Protein AF-A0A659ULZ8-F1 (afdb_monomer_lite)

Sequence (128 aa):
IAARLGIDSLAVGKVLAVCQTFEPAVLFARDLAECLSLQLAVSDRLDPAMKALVANLELLARRDFQTLKRVCGVDEEDLLDMLAEIRALDPRPGMAFSGGASDAIVADVEVRAANDGSWTVELNAETL

Secondary structure (DSSP, 8-state):
-HHHHTS-HHHHHHHHHHHTTSSSGGGG-SSHHHHHHHHHHHTT---HHHHHHHTTHHHHHTT-HHHHHHHHT--HHHHHHHHHHHHHS-S-GGGGG----------SEEEEE-TTS-EEEEE-GGG-

Structure (mmCIF, N/CA/C/O backbone):
data_AF-A0A659ULZ8-F1
#
_entry.id   AF-A0A659ULZ8-F1
#
loop_
_atom_site.group_PDB
_atom_site.id
_atom_site.type_symbol
_atom_site.label_atom_id
_atom_site.label_alt_id
_atom_site.label_comp_id
_atom_site.label_asym_id
_atom_site.label_entity_id
_atom_site.label_seq_id
_atom_site.pdbx_PDB_ins_code
_atom_site.Cartn_x
_atom_site.Cartn_y
_atom_site.Cartn_z
_atom_site.occupancy
_atom_site.B_iso_or_equiv
_atom_site.auth_seq_id
_atom_site.auth_comp_id
_atom_site.auth_asym_id
_atom_site.auth_atom_id
_atom_site.pdbx_PDB_model_num
ATOM 1 N N . ILE A 1 1 ? -1.592 -17.042 -15.944 1.00 81.12 1 ILE A N 1
ATOM 2 C CA . ILE A 1 1 ? -0.164 -17.460 -15.999 1.00 81.12 1 ILE A CA 1
ATOM 3 C C . ILE A 1 1 ? -0.037 -18.983 -16.015 1.00 81.12 1 ILE A C 1
ATOM 5 O O . ILE A 1 1 ? 0.441 -19.500 -17.013 1.00 81.12 1 ILE A O 1
ATOM 9 N N . ALA A 1 2 ? -0.540 -19.692 -14.997 1.00 84.25 2 ALA A N 1
ATOM 10 C CA . ALA A 1 2 ? -0.508 -21.160 -14.900 1.00 84.25 2 ALA A CA 1
ATOM 11 C C . ALA A 1 2 ? -0.993 -21.889 -16.172 1.00 84.25 2 ALA A C 1
ATOM 13 O O . ALA A 1 2 ? -0.245 -22.670 -16.751 1.00 84.25 2 ALA A O 1
ATOM 14 N N . ALA A 1 3 ? -2.174 -21.524 -16.690 1.00 85.81 3 ALA A N 1
ATOM 15 C CA . ALA A 1 3 ? -2.728 -22.104 -17.919 1.00 85.81 3 ALA A CA 1
ATOM 16 C C . ALA A 1 3 ? -1.833 -21.916 -19.161 1.00 85.81 3 ALA A C 1
ATOM 18 O O . ALA A 1 3 ? -1.731 -22.815 -19.985 1.00 85.81 3 ALA A O 1
ATOM 19 N N . ARG A 1 4 ? -1.140 -20.773 -19.281 1.00 89.56 4 ARG A N 1
ATOM 20 C CA . ARG A 1 4 ? -0.217 -20.494 -20.398 1.00 89.56 4 ARG A CA 1
ATOM 21 C C . ARG A 1 4 ? 1.073 -21.313 -20.305 1.00 89.56 4 ARG A C 1
ATOM 23 O O . ARG A 1 4 ? 1.693 -21.582 -21.322 1.00 89.56 4 ARG A O 1
ATOM 30 N N . LEU A 1 5 ? 1.475 -21.675 -19.089 1.00 87.94 5 LEU A N 1
ATOM 31 C CA . LEU A 1 5 ? 2.673 -22.466 -18.808 1.00 87.94 5 LEU A CA 1
ATOM 32 C C . LEU A 1 5 ? 2.382 -23.974 -18.711 1.00 87.94 5 LEU A C 1
ATOM 34 O O . LEU A 1 5 ? 3.319 -24.755 -18.611 1.00 87.94 5 LEU A O 1
ATOM 38 N N . GLY A 1 6 ? 1.108 -24.387 -18.721 1.00 90.62 6 GLY A N 1
ATOM 39 C CA . GLY A 1 6 ? 0.712 -25.790 -18.568 1.00 90.62 6 GLY A CA 1
ATOM 40 C C . GLY A 1 6 ? 1.023 -26.383 -17.188 1.00 90.62 6 GLY A C 1
ATOM 41 O O . GLY A 1 6 ? 1.189 -27.593 -17.074 1.00 90.62 6 GLY A O 1
ATOM 42 N N . ILE A 1 7 ? 1.129 -25.549 -16.148 1.00 92.94 7 ILE A N 1
ATOM 43 C CA . ILE A 1 7 ? 1.473 -25.966 -14.778 1.00 92.94 7 ILE A CA 1
ATOM 44 C C . ILE A 1 7 ? 0.334 -25.691 -13.797 1.00 92.94 7 ILE A C 1
ATOM 46 O O . ILE A 1 7 ? -0.563 -24.893 -14.072 1.00 92.94 7 ILE A O 1
ATOM 50 N N . ASP A 1 8 ? 0.409 -26.319 -12.625 1.00 92.06 8 ASP A N 1
ATOM 51 C CA . ASP A 1 8 ? -0.540 -26.112 -11.535 1.00 92.06 8 ASP A CA 1
ATOM 52 C C . ASP A 1 8 ? -0.483 -24.678 -10.967 1.00 92.06 8 ASP A C 1
ATOM 54 O O . ASP A 1 8 ? 0.587 -24.080 -10.804 1.00 92.06 8 ASP A O 1
ATOM 58 N N . SER A 1 9 ? -1.648 -24.122 -10.626 1.00 88.75 9 SER A N 1
ATOM 59 C CA . SER A 1 9 ? -1.760 -22.771 -10.062 1.00 88.75 9 SER A CA 1
ATOM 60 C C . SER A 1 9 ? -1.067 -22.628 -8.711 1.00 88.75 9 SER A C 1
ATOM 62 O O . SER A 1 9 ? -0.562 -21.550 -8.398 1.00 88.75 9 SER A O 1
ATOM 64 N N . LEU A 1 10 ? -0.985 -23.711 -7.934 1.00 89.06 10 LEU A N 1
ATOM 65 C CA . LEU A 1 10 ? -0.335 -23.706 -6.627 1.00 89.06 10 LEU A CA 1
ATOM 66 C C . LEU A 1 10 ? 1.181 -23.506 -6.777 1.00 89.06 10 LEU A C 1
ATOM 68 O O . LEU A 1 10 ? 1.791 -22.762 -6.010 1.00 89.06 10 LEU A O 1
ATOM 72 N N . ALA A 1 11 ? 1.789 -24.094 -7.813 1.00 88.31 11 ALA A N 1
ATOM 73 C CA . ALA A 1 11 ? 3.200 -23.882 -8.130 1.00 88.31 11 ALA A CA 1
ATOM 74 C C . ALA A 1 11 ? 3.492 -22.411 -8.474 1.00 88.31 11 ALA A C 1
ATOM 76 O O . ALA A 1 11 ? 4.451 -21.839 -7.958 1.00 88.31 11 ALA A O 1
ATOM 77 N N . VAL A 1 12 ? 2.630 -21.773 -9.273 1.00 88.50 12 VAL A N 1
ATOM 78 C CA . VAL A 1 12 ? 2.747 -20.337 -9.588 1.00 88.50 12 VAL A CA 1
ATOM 79 C C . VAL A 1 12 ? 2.578 -19.477 -8.335 1.00 88.50 12 VAL A C 1
ATOM 81 O O . VAL A 1 12 ? 3.340 -18.534 -8.143 1.00 88.50 12 VAL A O 1
ATOM 84 N N . GLY A 1 13 ? 1.627 -19.817 -7.460 1.00 85.56 13 GL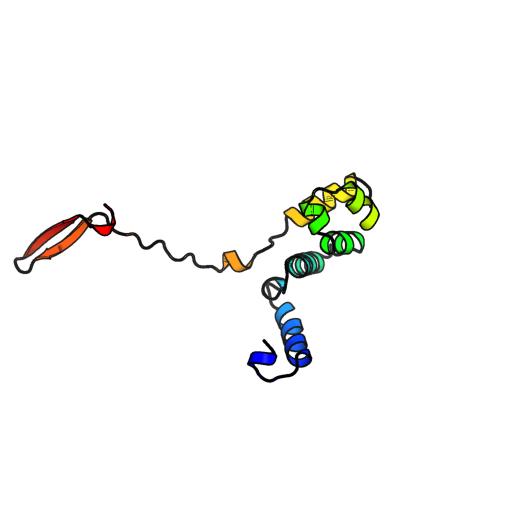Y A N 1
ATOM 85 C CA . GLY A 1 13 ? 1.405 -19.103 -6.200 1.00 85.56 13 GLY A CA 1
ATOM 86 C C . GLY A 1 13 ? 2.619 -19.130 -5.266 1.00 85.56 13 GLY A C 1
ATOM 87 O O . GLY A 1 13 ? 2.949 -18.111 -4.669 1.00 85.56 13 GLY A O 1
ATOM 88 N N . LYS A 1 14 ? 3.338 -20.259 -5.191 1.00 87.69 14 LYS A N 1
ATOM 89 C CA . LYS A 1 14 ? 4.581 -20.361 -4.403 1.00 87.69 14 LYS A CA 1
ATOM 90 C C . LYS A 1 14 ? 5.676 -19.434 -4.922 1.00 87.69 14 LYS A C 1
ATOM 92 O O . LYS A 1 14 ? 6.341 -18.780 -4.129 1.00 87.69 14 LYS A O 1
ATOM 97 N N . VAL A 1 15 ? 5.855 -19.370 -6.242 1.00 87.31 15 VAL A N 1
ATOM 98 C CA . VAL A 1 15 ? 6.834 -18.461 -6.858 1.00 87.31 15 VAL A CA 1
ATOM 99 C C . VAL A 1 15 ? 6.435 -17.009 -6.612 1.00 87.31 15 VAL A 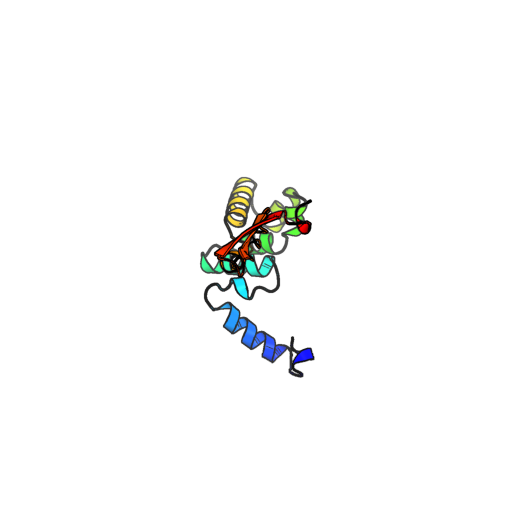C 1
ATOM 101 O O . VAL A 1 15 ? 7.283 -16.210 -6.232 1.00 87.31 15 VAL A O 1
ATOM 104 N N . LEU A 1 16 ? 5.146 -16.683 -6.754 1.00 84.56 16 LEU A N 1
ATOM 105 C CA . LEU A 1 16 ? 4.637 -15.340 -6.489 1.00 84.56 16 LEU A CA 1
ATOM 106 C C . LEU A 1 16 ? 4.927 -14.892 -5.053 1.00 84.56 16 LEU A C 1
ATOM 108 O O . LEU A 1 16 ? 5.412 -13.783 -4.868 1.00 84.56 16 LEU A O 1
ATOM 112 N N . ALA A 1 17 ? 4.699 -15.759 -4.063 1.00 81.38 17 ALA A N 1
ATOM 113 C CA . ALA A 1 17 ? 4.986 -15.450 -2.663 1.00 81.38 17 ALA A CA 1
ATOM 114 C C . ALA A 1 17 ? 6.470 -15.121 -2.427 1.00 81.38 17 ALA A C 1
ATOM 116 O O . ALA A 1 17 ? 6.773 -14.226 -1.649 1.00 81.38 17 ALA A O 1
ATOM 117 N N . VAL A 1 18 ? 7.390 -15.801 -3.123 1.00 84.00 18 VAL A N 1
ATOM 118 C CA . VAL A 1 18 ? 8.829 -15.485 -3.073 1.00 84.00 18 VAL A CA 1
ATOM 119 C C . VAL A 1 18 ? 9.128 -14.165 -3.784 1.00 84.00 18 VAL A C 1
ATOM 121 O O . VAL A 1 18 ? 9.860 -13.338 -3.258 1.00 84.00 18 VAL A O 1
ATOM 124 N N . CYS A 1 19 ? 8.553 -13.920 -4.962 1.00 83.44 19 CYS A N 1
ATOM 125 C CA . CYS A 1 19 ? 8.745 -12.647 -5.662 1.00 83.44 19 CYS A CA 1
ATOM 126 C C . CYS A 1 19 ? 8.223 -11.455 -4.844 1.00 83.44 19 CYS A C 1
ATOM 128 O O . CYS A 1 19 ? 8.856 -10.406 -4.827 1.00 83.44 19 CYS A O 1
ATOM 130 N N . GLN A 1 20 ? 7.121 -11.626 -4.112 1.00 78.12 20 GLN A N 1
ATOM 131 C CA . GLN A 1 20 ? 6.570 -10.618 -3.202 1.00 78.12 20 GLN A CA 1
ATOM 132 C C . GLN A 1 20 ? 7.475 -10.319 -1.990 1.00 78.12 20 GLN A C 1
ATOM 134 O O . GLN A 1 20 ? 7.199 -9.363 -1.276 1.00 78.12 20 GLN A O 1
ATOM 139 N N . THR A 1 21 ? 8.563 -11.067 -1.756 1.00 75.50 21 THR A N 1
ATOM 140 C CA . THR A 1 21 ? 9.592 -10.696 -0.763 1.00 75.50 21 THR A CA 1
ATOM 141 C C . THR A 1 21 ? 10.752 -9.895 -1.358 1.00 75.50 21 THR A C 1
ATOM 143 O O . THR A 1 21 ? 11.650 -9.504 -0.618 1.00 75.50 21 THR A O 1
ATOM 146 N N . PHE A 1 22 ? 10.810 -9.706 -2.681 1.00 77.81 22 PHE A N 1
ATOM 147 C CA . PHE A 1 22 ? 11.851 -8.891 -3.317 1.00 77.81 22 PHE A CA 1
ATOM 148 C C . PHE A 1 22 ? 11.583 -7.413 -3.084 1.00 77.81 22 PHE A C 1
ATOM 150 O O . PHE A 1 22 ? 10.438 -7.020 -2.921 1.00 77.81 22 PHE A O 1
ATOM 157 N N . GLU A 1 23 ? 12.618 -6.580 -3.099 1.00 66.44 23 GLU A N 1
ATOM 158 C CA . GLU A 1 23 ? 12.463 -5.140 -2.908 1.00 66.44 23 GLU A CA 1
ATOM 159 C C . GLU A 1 23 ? 12.400 -4.417 -4.265 1.00 66.44 23 GLU A C 1
ATOM 161 O O . GLU A 1 23 ? 13.338 -4.555 -5.057 1.00 66.44 23 GLU A O 1
ATOM 166 N N . PRO A 1 24 ? 11.332 -3.647 -4.567 1.00 68.62 24 PRO A N 1
ATOM 167 C CA . PRO A 1 24 ? 10.129 -3.406 -3.759 1.00 68.62 24 PRO A CA 1
ATOM 168 C C . PRO A 1 24 ? 9.041 -4.494 -3.901 1.00 68.62 24 PRO A C 1
ATOM 170 O O . PRO A 1 24 ? 8.578 -4.789 -5.006 1.00 68.62 24 PRO A O 1
ATOM 173 N N . ALA A 1 25 ? 8.550 -5.006 -2.761 1.00 64.88 25 ALA A N 1
ATOM 174 C CA . ALA A 1 25 ? 7.581 -6.120 -2.655 1.00 64.88 25 ALA A CA 1
ATOM 175 C C . ALA A 1 25 ? 6.280 -5.867 -3.428 1.00 64.88 25 ALA A C 1
ATOM 177 O O . ALA A 1 25 ? 5.625 -6.764 -3.961 1.00 64.88 25 ALA A O 1
ATOM 178 N N . VAL A 1 26 ? 5.953 -4.584 -3.518 1.00 70.44 26 VAL A N 1
ATOM 179 C CA . VAL A 1 26 ? 4.759 -4.010 -4.121 1.00 70.44 26 VAL A CA 1
ATOM 180 C C . VAL A 1 26 ? 4.656 -4.284 -5.630 1.00 70.44 26 VAL A C 1
ATOM 182 O O . VAL A 1 26 ? 3.556 -4.283 -6.176 1.00 70.44 26 VAL A O 1
ATOM 185 N N . LEU A 1 27 ? 5.770 -4.565 -6.322 1.00 74.88 27 LEU A N 1
ATOM 186 C CA . LEU A 1 27 ? 5.779 -4.835 -7.772 1.00 74.88 27 LEU A CA 1
ATOM 187 C C . LEU A 1 27 ? 5.037 -6.115 -8.165 1.00 74.88 27 LEU A C 1
ATOM 189 O O . LEU A 1 27 ? 4.603 -6.247 -9.308 1.00 74.88 27 LEU A O 1
ATOM 193 N N . PHE A 1 28 ? 4.899 -7.053 -7.231 1.00 79.06 28 PHE A N 1
ATOM 194 C CA . PHE A 1 28 ? 4.250 -8.342 -7.460 1.00 79.06 28 PHE A CA 1
ATOM 195 C C . PHE A 1 28 ? 2.866 -8.425 -6.799 1.00 79.06 28 PHE A C 1
ATOM 197 O O . PHE A 1 28 ? 2.317 -9.518 -6.640 1.00 79.06 28 PHE A O 1
ATOM 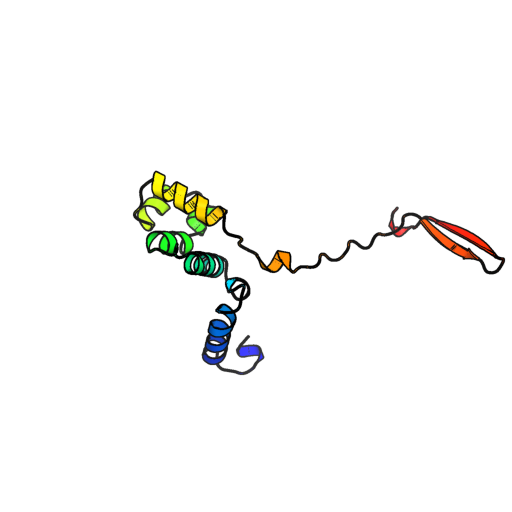204 N N . ALA A 1 29 ? 2.286 -7.287 -6.411 1.00 83.06 29 ALA A N 1
ATOM 205 C CA . ALA A 1 29 ? 0.899 -7.224 -5.970 1.00 83.06 29 ALA A CA 1
ATOM 206 C C . ALA A 1 29 ? -0.059 -7.501 -7.142 1.00 83.06 29 ALA A C 1
ATOM 208 O O . ALA A 1 29 ? 0.137 -7.024 -8.261 1.00 83.06 29 ALA A O 1
ATOM 209 N N . ARG A 1 30 ? -1.107 -8.286 -6.890 1.00 83.50 30 ARG A N 1
ATOM 210 C CA . ARG A 1 30 ? -2.129 -8.664 -7.879 1.00 83.50 30 ARG A CA 1
ATOM 211 C C . ARG A 1 30 ? -3.210 -7.601 -8.025 1.00 83.50 30 ARG A C 1
ATOM 213 O O . ARG A 1 30 ? -3.829 -7.510 -9.082 1.00 83.50 30 ARG A O 1
ATOM 220 N N . ASP A 1 31 ? -3.434 -6.821 -6.975 1.00 86.56 31 ASP A N 1
ATOM 221 C CA . ASP A 1 31 ? -4.400 -5.732 -6.925 1.00 86.56 31 ASP A CA 1
ATOM 222 C C . ASP A 1 31 ? -3.928 -4.612 -5.979 1.00 86.56 31 ASP A C 1
ATOM 224 O O . ASP A 1 31 ? -2.880 -4.700 -5.330 1.00 86.56 31 ASP A O 1
ATOM 228 N N . LEU A 1 32 ? -4.696 -3.518 -5.937 1.00 85.25 32 LEU A N 1
ATOM 229 C CA . LEU A 1 32 ? -4.389 -2.357 -5.101 1.00 85.25 32 LEU A CA 1
ATOM 230 C C . LEU A 1 32 ? -4.444 -2.694 -3.605 1.00 85.25 32 LEU A C 1
ATOM 232 O O . LEU A 1 32 ? -3.637 -2.177 -2.838 1.00 85.25 32 LEU A O 1
ATOM 236 N N . ALA A 1 33 ? -5.370 -3.555 -3.187 1.00 89.69 33 ALA A N 1
ATOM 237 C CA . ALA A 1 33 ? -5.519 -3.914 -1.784 1.00 89.69 33 ALA A CA 1
ATOM 238 C C . ALA A 1 33 ? -4.297 -4.701 -1.284 1.00 89.69 33 ALA A C 1
ATOM 240 O O . ALA A 1 33 ? -3.760 -4.409 -0.215 1.00 89.69 33 ALA A O 1
ATOM 241 N N . GLU A 1 34 ? -3.797 -5.648 -2.076 1.00 87.75 34 GLU A N 1
ATOM 242 C CA . GLU A 1 34 ? -2.571 -6.392 -1.792 1.00 87.75 34 GLU A CA 1
ATOM 243 C C . GLU A 1 34 ? -1.346 -5.469 -1.804 1.00 87.75 34 GLU A C 1
ATOM 245 O O . GLU A 1 34 ? -0.518 -5.543 -0.899 1.00 87.75 34 GLU A O 1
ATOM 250 N N . CYS A 1 35 ? -1.268 -4.545 -2.766 1.00 88.69 35 CYS A N 1
ATOM 251 C CA . CYS A 1 35 ? -0.219 -3.526 -2.854 1.00 88.69 35 CYS A CA 1
ATOM 252 C C . CYS A 1 35 ? -0.124 -2.685 -1.570 1.00 88.69 35 CYS A C 1
ATOM 254 O O . CYS A 1 35 ? 0.948 -2.596 -0.967 1.00 88.69 35 CYS A O 1
ATOM 256 N N . LEU A 1 36 ? -1.244 -2.111 -1.124 1.00 88.44 36 LEU A N 1
ATOM 257 C CA . LEU A 1 36 ? -1.294 -1.293 0.089 1.00 88.44 36 LEU A CA 1
ATOM 258 C C . LEU A 1 36 ? -1.034 -2.133 1.345 1.00 88.44 36 LEU A C 1
ATOM 260 O O . LEU A 1 36 ? -0.284 -1.708 2.220 1.00 88.44 36 LEU A O 1
ATOM 264 N N . SER A 1 37 ? -1.584 -3.351 1.415 1.00 90.12 37 SER A N 1
ATOM 265 C CA . SER A 1 37 ? -1.358 -4.261 2.546 1.00 90.12 37 SER A CA 1
ATOM 266 C C . SER A 1 37 ? 0.121 -4.606 2.721 1.00 90.12 37 SER A C 1
ATOM 268 O O . SER A 1 37 ? 0.618 -4.606 3.845 1.00 90.12 37 SER A O 1
ATOM 270 N N . LEU A 1 38 ? 0.839 -4.877 1.625 1.00 86.50 38 LEU A N 1
ATOM 271 C CA . LEU A 1 38 ? 2.273 -5.172 1.668 1.00 86.50 38 LEU A CA 1
ATOM 272 C C . LEU A 1 38 ? 3.079 -3.966 2.167 1.00 86.50 38 LEU A C 1
ATOM 274 O O . LEU A 1 38 ? 3.959 -4.134 3.006 1.00 86.50 38 LEU A O 1
ATOM 278 N N . GLN A 1 39 ? 2.756 -2.753 1.708 1.00 87.00 39 GLN A N 1
ATOM 279 C CA . GLN A 1 39 ? 3.436 -1.535 2.165 1.00 87.00 39 GLN A CA 1
ATOM 280 C C . GLN A 1 39 ? 3.219 -1.272 3.658 1.00 87.00 39 GLN A C 1
ATOM 282 O O . GLN A 1 39 ? 4.171 -0.975 4.375 1.00 87.00 39 GLN A O 1
ATOM 287 N N . LEU A 1 40 ? 1.986 -1.446 4.134 1.00 89.69 40 LEU A N 1
ATOM 288 C CA . LEU A 1 40 ? 1.636 -1.306 5.548 1.00 89.69 40 LEU A CA 1
ATOM 289 C C . LEU A 1 40 ? 2.283 -2.385 6.422 1.00 89.69 40 LEU A C 1
ATOM 291 O O . LEU A 1 40 ? 2.617 -2.129 7.575 1.00 89.69 40 LEU A O 1
ATOM 295 N N . ALA A 1 41 ? 2.459 -3.601 5.900 1.00 88.38 41 ALA A N 1
ATOM 296 C CA . ALA A 1 41 ? 3.143 -4.667 6.624 1.00 88.38 41 ALA A CA 1
ATOM 297 C C . ALA A 1 41 ? 4.637 -4.359 6.802 1.00 88.38 41 ALA A C 1
ATOM 299 O O . ALA A 1 41 ? 5.188 -4.617 7.867 1.00 88.38 41 ALA A O 1
ATOM 300 N N . VAL A 1 42 ? 5.281 -3.776 5.785 1.00 84.94 42 VAL A N 1
ATOM 301 C CA . VAL A 1 42 ? 6.696 -3.369 5.847 1.00 84.94 42 VAL A CA 1
ATOM 302 C C . VAL A 1 42 ? 6.917 -2.238 6.856 1.00 84.94 42 VAL A C 1
ATOM 304 O O . VAL A 1 42 ? 7.953 -2.212 7.516 1.00 84.94 42 VAL A O 1
ATOM 307 N N . SER A 1 43 ? 5.954 -1.326 7.011 1.00 86.25 43 SER A N 1
ATOM 308 C CA . SER A 1 43 ? 6.028 -0.220 7.974 1.00 86.25 43 SER A CA 1
ATOM 309 C C . SER A 1 43 ? 5.510 -0.559 9.379 1.00 86.25 43 SER A C 1
ATOM 311 O O . SER A 1 43 ? 5.458 0.333 10.222 1.00 86.25 43 SER A O 1
ATOM 313 N N . ASP A 1 44 ? 5.138 -1.818 9.639 1.00 89.19 44 ASP A N 1
ATOM 314 C CA . ASP A 1 44 ? 4.518 -2.271 10.897 1.00 89.19 44 ASP A CA 1
ATOM 315 C C . ASP A 1 44 ? 3.228 -1.497 11.256 1.00 89.19 44 ASP A C 1
ATOM 317 O O . ASP A 1 44 ? 2.920 -1.230 12.415 1.00 89.19 44 ASP A O 1
ATOM 321 N N . ARG A 1 45 ? 2.457 -1.107 10.229 1.00 91.50 45 ARG A N 1
ATOM 322 C CA . ARG A 1 45 ? 1.179 -0.369 10.338 1.00 91.50 45 ARG A CA 1
ATOM 323 C C . ARG A 1 45 ? -0.042 -1.196 9.936 1.00 91.50 45 ARG A C 1
ATOM 325 O O . ARG A 1 45 ? -1.163 -0.696 9.931 1.00 91.50 45 ARG A O 1
ATOM 332 N N . LEU A 1 46 ? 0.139 -2.467 9.570 1.00 92.25 46 LEU A N 1
ATOM 333 C CA . LEU A 1 46 ? -0.960 -3.345 9.154 1.00 92.25 46 LEU A CA 1
ATOM 334 C C . LEU A 1 46 ? -1.683 -3.981 10.357 1.00 92.25 46 LEU A C 1
ATOM 336 O O . LEU A 1 46 ? -1.677 -5.204 10.549 1.00 92.25 46 LEU A O 1
ATOM 340 N N . ASP A 1 47 ? -2.330 -3.145 11.161 1.00 93.69 47 ASP A N 1
ATOM 341 C CA . ASP A 1 47 ? -3.185 -3.572 12.268 1.00 93.69 47 ASP A CA 1
ATOM 342 C C . ASP A 1 47 ? -4.567 -4.088 11.777 1.00 93.69 47 ASP A C 1
ATOM 344 O O . ASP A 1 47 ? -4.874 -4.045 10.578 1.00 93.69 47 ASP A O 1
ATOM 348 N N . PRO A 1 48 ? -5.420 -4.651 12.658 1.00 94.75 48 PRO A N 1
ATOM 349 C CA . PRO A 1 48 ? -6.737 -5.155 12.263 1.00 94.75 48 PRO A CA 1
ATOM 350 C C . PRO A 1 48 ? -7.669 -4.106 11.638 1.00 94.75 48 PRO A C 1
ATOM 352 O O . PRO A 1 48 ? -8.413 -4.448 10.716 1.00 94.75 48 PRO A O 1
ATOM 355 N N . ALA A 1 49 ? -7.628 -2.854 12.102 1.00 94.12 49 ALA A N 1
ATOM 356 C CA . ALA A 1 49 ? -8.467 -1.783 11.573 1.00 94.12 49 ALA A CA 1
ATOM 357 C C . ALA A 1 49 ? -8.002 -1.392 10.165 1.00 94.12 49 ALA A C 1
ATOM 359 O O . ALA A 1 49 ? -8.812 -1.277 9.243 1.00 94.12 49 ALA A O 1
ATOM 360 N N . MET A 1 50 ? -6.690 -1.283 9.961 1.00 94.44 50 MET A N 1
ATOM 361 C CA . MET A 1 50 ? -6.091 -0.982 8.669 1.00 94.44 50 MET A CA 1
ATOM 362 C C . MET A 1 50 ? -6.344 -2.106 7.655 1.00 94.44 50 MET A C 1
ATOM 364 O O . MET A 1 50 ? -6.700 -1.840 6.507 1.00 94.44 50 MET A O 1
ATOM 368 N N . LYS A 1 51 ? -6.274 -3.378 8.078 1.00 94.31 51 LYS A N 1
ATOM 369 C CA . LYS A 1 51 ? -6.689 -4.524 7.244 1.00 94.31 51 LYS A CA 1
ATOM 370 C C . LYS A 1 51 ? -8.147 -4.410 6.807 1.00 94.31 51 LYS A C 1
ATOM 372 O O . LYS A 1 51 ? -8.455 -4.676 5.647 1.00 94.31 51 LYS A O 1
ATOM 377 N N . ALA A 1 52 ? -9.039 -4.018 7.717 1.00 94.50 52 ALA A N 1
ATOM 378 C CA . ALA A 1 52 ? -10.451 -3.834 7.403 1.00 94.50 52 ALA A CA 1
ATOM 379 C C . ALA A 1 52 ? -10.662 -2.683 6.406 1.00 94.50 52 ALA A C 1
ATOM 381 O O . ALA A 1 52 ? -11.435 -2.834 5.460 1.00 94.50 52 ALA A O 1
ATOM 382 N N . LEU A 1 53 ? -9.935 -1.575 6.564 1.00 94.00 53 LEU A N 1
ATOM 383 C CA . LEU A 1 53 ? -9.980 -0.436 5.648 1.00 94.00 53 LEU A CA 1
ATOM 384 C C . LEU A 1 53 ? -9.519 -0.827 4.235 1.00 94.00 53 LEU A C 1
ATOM 386 O O . LEU A 1 53 ? -10.223 -0.563 3.261 1.00 94.00 53 LEU A O 1
ATOM 390 N N . VAL A 1 54 ? -8.381 -1.518 4.122 1.00 93.38 54 VAL A N 1
ATOM 391 C CA . VAL A 1 54 ? -7.818 -1.968 2.836 1.00 93.38 54 VAL A CA 1
ATOM 392 C C . VAL A 1 54 ? -8.677 -3.054 2.173 1.00 93.38 54 VAL A C 1
ATOM 394 O O . VAL A 1 54 ? -8.753 -3.121 0.949 1.00 93.38 54 VAL A O 1
ATOM 397 N N . ALA A 1 55 ? -9.397 -3.867 2.948 1.00 93.31 55 ALA A N 1
ATOM 398 C CA . ALA A 1 55 ? -10.374 -4.815 2.408 1.00 93.31 55 ALA A CA 1
ATOM 399 C C . ALA A 1 55 ? -11.656 -4.142 1.871 1.00 93.31 55 ALA A C 1
ATOM 401 O O . ALA A 1 55 ? -12.457 -4.801 1.210 1.00 93.31 55 ALA A O 1
ATOM 402 N N . ASN A 1 56 ? -11.870 -2.851 2.159 1.00 93.12 56 ASN A N 1
ATOM 403 C CA . ASN A 1 56 ? -13.085 -2.104 1.822 1.00 93.12 56 ASN A CA 1
ATOM 404 C C . ASN A 1 56 ? -12.783 -0.760 1.123 1.00 93.12 56 ASN A C 1
ATOM 406 O O . ASN A 1 56 ? -13.484 0.235 1.341 1.00 93.12 56 ASN A O 1
ATOM 410 N N . LEU A 1 57 ? -11.764 -0.715 0.256 1.00 90.69 57 LEU A N 1
ATOM 411 C CA . LEU A 1 57 ? -11.363 0.496 -0.485 1.00 90.69 57 LEU A CA 1
ATOM 412 C C . LEU A 1 57 ? -12.501 1.102 -1.328 1.00 90.69 57 LEU A C 1
ATOM 414 O O . LEU A 1 57 ? -12.533 2.301 -1.590 1.00 90.69 57 LEU A O 1
ATOM 418 N N . GLU A 1 58 ? -13.487 0.305 -1.711 1.00 91.31 58 GLU A N 1
ATOM 419 C CA . GLU A 1 58 ? -14.664 0.699 -2.477 1.00 91.31 58 GLU A CA 1
ATOM 420 C C . GLU A 1 58 ? -15.568 1.634 -1.670 1.00 91.31 58 GLU A C 1
ATOM 422 O O . GLU A 1 58 ? -16.161 2.562 -2.227 1.00 91.31 58 GLU A O 1
ATOM 427 N N . LEU A 1 59 ? -15.652 1.429 -0.352 1.00 91.50 59 LEU A N 1
ATOM 428 C CA . LEU A 1 59 ? -16.355 2.344 0.546 1.00 91.50 59 LEU A CA 1
ATOM 429 C C . LEU A 1 59 ? -15.612 3.677 0.639 1.00 91.50 59 LEU A C 1
ATOM 431 O O . LEU A 1 59 ? -16.243 4.736 0.630 1.00 91.50 59 LEU A O 1
ATOM 435 N N . LEU A 1 60 ? -14.276 3.636 0.632 1.00 88.06 60 LEU A N 1
ATOM 436 C CA . LEU A 1 60 ? -13.444 4.834 0.575 1.00 88.06 60 LEU A CA 1
ATOM 437 C C . LEU A 1 60 ? -13.643 5.589 -0.748 1.00 88.06 60 LEU A C 1
ATOM 439 O O . LEU A 1 60 ? -13.852 6.802 -0.734 1.00 88.06 60 LEU A O 1
ATOM 443 N N . ALA A 1 61 ? -13.676 4.884 -1.881 1.00 87.81 61 ALA A N 1
ATOM 444 C CA . ALA A 1 61 ? -13.935 5.475 -3.195 1.00 87.81 61 ALA A CA 1
ATOM 445 C C . ALA A 1 61 ? -15.309 6.169 -3.264 1.00 87.81 61 ALA A C 1
ATOM 447 O O . ALA A 1 61 ? -15.454 7.216 -3.895 1.00 87.81 61 ALA A O 1
ATOM 448 N N . ARG A 1 62 ? -16.312 5.620 -2.570 1.00 92.81 62 ARG A N 1
ATOM 449 C CA . ARG A 1 62 ? -17.664 6.194 -2.456 1.00 92.81 62 ARG A CA 1
ATOM 450 C C . ARG A 1 62 ? -17.803 7.245 -1.352 1.00 92.81 62 ARG A C 1
ATOM 452 O O . ARG A 1 62 ? -18.866 7.849 -1.240 1.00 92.81 62 ARG A O 1
ATOM 459 N N . ARG A 1 63 ? -16.744 7.489 -0.570 1.00 90.19 63 ARG A N 1
ATOM 460 C CA . ARG A 1 63 ? -16.719 8.400 0.591 1.00 90.19 63 ARG A CA 1
ATOM 461 C C . ARG A 1 63 ? -17.731 8.015 1.682 1.00 90.19 63 ARG A C 1
ATOM 463 O O . ARG A 1 63 ? -18.229 8.882 2.398 1.00 90.19 63 ARG A O 1
ATOM 470 N N . ASP A 1 64 ? -18.025 6.722 1.827 1.00 93.38 64 ASP A N 1
ATOM 471 C CA . ASP A 1 64 ? -18.910 6.201 2.875 1.00 93.38 64 ASP A CA 1
ATOM 472 C C . ASP A 1 64 ? -18.147 6.008 4.196 1.00 93.38 64 ASP A C 1
ATOM 474 O O . ASP A 1 64 ? -17.836 4.897 4.635 1.00 93.38 64 ASP A O 1
ATOM 478 N N . PHE A 1 65 ? -17.815 7.131 4.833 1.00 93.25 65 PHE A N 1
ATOM 479 C CA . PHE A 1 65 ? -17.049 7.137 6.080 1.00 93.25 65 PHE A CA 1
ATOM 480 C C . PHE A 1 65 ? -17.827 6.554 7.263 1.00 93.25 65 PHE A C 1
ATOM 482 O O . PHE A 1 65 ? -17.226 6.024 8.191 1.00 93.25 65 PHE A O 1
ATOM 489 N N . GLN A 1 66 ? -19.161 6.611 7.240 1.00 93.81 66 GLN A N 1
ATOM 490 C CA . GLN A 1 66 ? -19.984 6.073 8.325 1.00 93.81 66 GLN A CA 1
ATOM 491 C C . GLN A 1 66 ? -19.907 4.547 8.369 1.00 93.81 66 GLN A C 1
ATOM 493 O O . GLN A 1 66 ? -19.7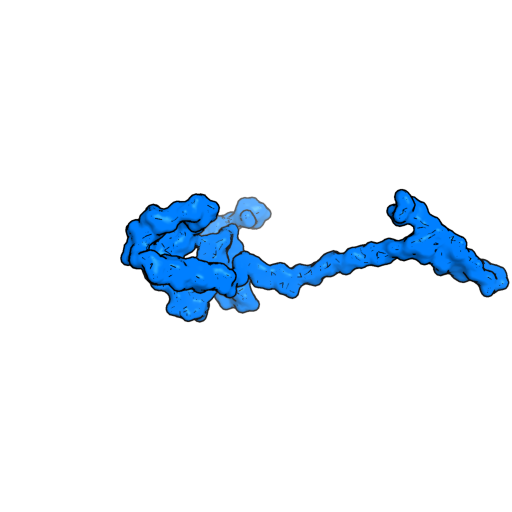05 3.969 9.439 1.00 93.81 66 GLN A O 1
ATOM 498 N N . THR A 1 67 ? -20.016 3.893 7.212 1.00 93.94 67 THR A N 1
ATOM 499 C CA . THR A 1 67 ? -19.841 2.441 7.129 1.00 93.94 67 THR A CA 1
ATOM 500 C C . THR A 1 67 ? -18.398 2.048 7.438 1.00 93.94 67 THR A C 1
ATOM 502 O O . THR A 1 67 ? -18.185 1.100 8.192 1.00 93.94 67 THR A O 1
ATOM 505 N N . LEU A 1 68 ? -17.409 2.811 6.954 1.00 93.25 68 LEU A N 1
ATOM 506 C CA . LEU A 1 68 ? -15.995 2.555 7.253 1.00 93.25 68 LEU A CA 1
ATOM 507 C C . LEU A 1 68 ? -15.682 2.597 8.752 1.00 93.25 68 LEU A C 1
ATOM 509 O O . LEU A 1 68 ? -15.079 1.651 9.247 1.00 93.25 68 LEU A O 1
ATOM 513 N N . LYS A 1 69 ? -16.156 3.606 9.499 1.00 94.69 69 LYS A N 1
ATOM 514 C CA . LYS A 1 69 ? -15.975 3.657 10.965 1.00 94.69 69 LYS A CA 1
ATOM 515 C C . LYS A 1 69 ? -16.497 2.393 11.647 1.00 94.69 69 LYS A C 1
ATOM 517 O O . LYS A 1 69 ? -15.834 1.822 12.506 1.00 94.69 69 LYS A O 1
ATOM 522 N N . ARG A 1 70 ? -17.670 1.906 11.224 1.00 94.19 70 ARG A N 1
ATOM 523 C CA . ARG A 1 70 ? -18.289 0.698 11.796 1.00 94.19 70 ARG A CA 1
ATOM 524 C C . ARG A 1 70 ? -17.537 -0.582 11.446 1.00 94.19 70 ARG A C 1
ATOM 526 O O . ARG A 1 70 ? -17.449 -1.461 12.294 1.00 94.19 70 ARG A O 1
ATOM 533 N N . VAL A 1 71 ? -17.042 -0.702 10.215 1.00 94.69 71 VAL A N 1
ATOM 534 C CA . VAL A 1 71 ? -16.312 -1.891 9.747 1.00 94.69 71 VAL A CA 1
ATOM 535 C C . VAL A 1 71 ? -14.909 -1.950 10.350 1.00 94.69 71 VAL A C 1
ATOM 537 O O . VAL A 1 71 ? -14.474 -3.022 10.760 1.00 94.69 71 VAL A O 1
ATOM 540 N N . CYS A 1 72 ? -14.225 -0.809 10.442 1.00 93.19 72 CYS A N 1
ATOM 541 C CA . CYS A 1 72 ? -12.900 -0.709 11.049 1.00 93.19 72 CYS A CA 1
ATOM 542 C C . CYS A 1 72 ? -12.951 -0.727 12.585 1.00 93.19 72 CYS A C 1
ATOM 544 O O . CYS A 1 72 ? -11.970 -1.108 13.213 1.00 93.19 72 CYS A O 1
ATOM 546 N N . GLY A 1 73 ? -14.087 -0.358 13.190 1.00 94.06 73 GLY A N 1
ATOM 547 C CA . GLY A 1 73 ? -14.259 -0.325 14.645 1.00 94.06 73 GLY A CA 1
ATOM 548 C C . GLY A 1 73 ? -13.539 0.844 15.319 1.00 94.06 73 GLY A C 1
ATOM 549 O O . GLY A 1 73 ? -13.120 0.710 16.464 1.00 94.06 73 GLY A O 1
ATOM 550 N N . VAL A 1 74 ? -13.393 1.960 14.606 1.00 94.88 74 VAL A N 1
ATOM 551 C CA . VAL A 1 74 ? -12.626 3.142 15.026 1.00 94.88 74 VAL A CA 1
ATOM 552 C C . VAL A 1 74 ? -13.514 4.381 15.091 1.00 94.88 74 VAL A C 1
ATOM 554 O O . VAL A 1 74 ? -14.613 4.404 14.516 1.00 94.88 74 VAL A O 1
ATOM 557 N N . ASP A 1 75 ? -13.050 5.413 15.790 1.00 95.00 75 ASP A N 1
ATOM 558 C CA . ASP A 1 75 ? -13.725 6.704 15.793 1.00 95.00 75 ASP A CA 1
ATOM 559 C C . ASP A 1 75 ? -13.369 7.552 14.554 1.00 95.00 75 ASP A C 1
ATOM 561 O O . ASP A 1 75 ? -12.860 7.062 13.545 1.00 95.00 75 ASP A O 1
ATOM 565 N N . GLU A 1 76 ? -13.783 8.817 14.555 1.00 93.25 76 GLU A N 1
ATOM 566 C CA . GLU A 1 76 ? -13.552 9.705 13.416 1.00 93.25 76 GLU A CA 1
ATOM 567 C C . GLU A 1 76 ? -12.123 10.228 13.328 1.00 93.25 76 GLU A C 1
ATOM 569 O O . GLU A 1 76 ? -11.634 10.415 12.216 1.00 93.25 76 GLU A O 1
ATOM 574 N N . GLU A 1 77 ? -11.473 10.448 14.467 1.00 95.00 77 GLU A N 1
ATOM 575 C CA . GLU A 1 77 ? -10.097 10.931 14.524 1.00 95.00 77 GLU A CA 1
ATOM 576 C C . GLU A 1 77 ? -9.159 9.834 14.018 1.00 95.00 77 GLU A C 1
ATOM 578 O O . GLU A 1 77 ? -8.432 10.045 13.045 1.00 95.00 77 GLU A O 1
ATOM 583 N N . ASP A 1 78 ? -9.323 8.619 14.544 1.00 94.38 78 ASP A N 1
ATOM 584 C CA . ASP A 1 78 ? -8.594 7.432 14.103 1.00 94.38 78 ASP A CA 1
ATOM 585 C C . ASP A 1 78 ? -8.790 7.166 12.601 1.00 94.38 78 ASP A C 1
ATOM 587 O O . ASP A 1 78 ? -7.834 6.904 11.869 1.00 94.38 78 ASP A O 1
ATOM 591 N N . LEU A 1 79 ? -10.029 7.260 12.093 1.00 94.12 79 LEU A N 1
ATOM 592 C CA . LEU A 1 79 ? -10.283 7.048 10.666 1.00 94.12 79 LEU A CA 1
ATOM 593 C C . LEU A 1 79 ? -9.554 8.087 9.803 1.00 94.12 79 LEU A C 1
ATOM 595 O O . LEU A 1 79 ? -9.054 7.743 8.732 1.00 94.12 79 LEU A O 1
ATOM 599 N N . LEU A 1 80 ? -9.508 9.353 10.221 1.00 93.19 80 LEU A N 1
ATOM 600 C CA . LEU A 1 80 ? -8.813 10.398 9.468 1.00 93.19 80 LEU A CA 1
ATOM 601 C C . LEU A 1 80 ? -7.305 10.146 9.411 1.00 93.19 80 LEU A C 1
ATOM 603 O O . LEU A 1 80 ? -6.721 10.294 8.332 1.00 93.19 80 LEU A O 1
ATOM 607 N N . ASP A 1 81 ? -6.710 9.701 10.514 1.00 94.19 81 ASP A N 1
ATOM 608 C CA . ASP A 1 81 ? -5.296 9.330 10.577 1.00 94.19 81 ASP A CA 1
ATOM 609 C C . ASP A 1 81 ? -4.994 8.132 9.670 1.00 94.19 81 ASP A C 1
ATOM 611 O O . ASP A 1 81 ? -4.105 8.203 8.816 1.00 94.19 81 ASP A O 1
ATOM 615 N N . MET A 1 82 ? -5.818 7.082 9.732 1.00 94.00 82 MET A N 1
ATOM 616 C CA . MET A 1 82 ? -5.686 5.920 8.846 1.00 94.00 82 MET A CA 1
ATOM 617 C C . MET A 1 82 ? -5.778 6.308 7.361 1.00 94.00 82 MET A C 1
ATOM 619 O O . MET A 1 82 ? -5.060 5.777 6.509 1.00 94.00 82 MET A O 1
ATOM 623 N N . LEU A 1 83 ? -6.662 7.249 7.018 1.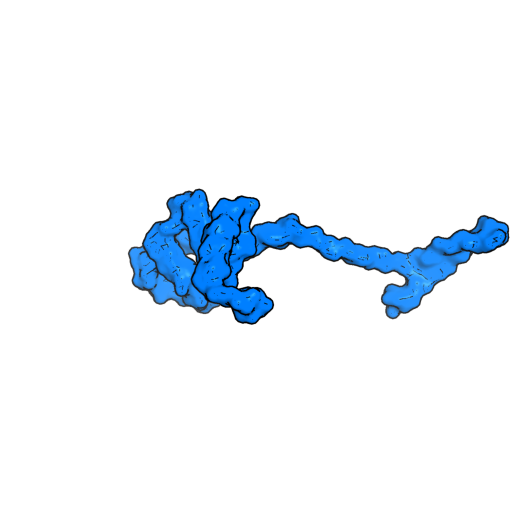00 91.56 83 LEU A N 1
ATOM 624 C CA . LEU A 1 83 ? -6.791 7.755 5.650 1.00 91.56 83 LEU A CA 1
ATOM 625 C C . LEU A 1 83 ? -5.577 8.573 5.212 1.00 91.56 83 LEU A C 1
ATOM 627 O O . LEU A 1 83 ? -5.208 8.521 4.035 1.00 91.56 83 LEU A O 1
ATOM 631 N N . ALA A 1 84 ? -4.978 9.343 6.120 1.00 91.50 84 ALA A N 1
ATOM 632 C CA . ALA A 1 84 ? -3.750 10.075 5.845 1.00 91.50 84 ALA A CA 1
ATOM 633 C C . ALA A 1 84 ? -2.594 9.109 5.556 1.00 91.50 84 ALA A C 1
ATOM 635 O O . ALA A 1 84 ? -1.868 9.313 4.582 1.00 91.50 84 ALA A O 1
ATOM 636 N N . GLU A 1 85 ? -2.486 8.019 6.317 1.00 92.12 85 GLU A N 1
ATOM 637 C CA . GLU A 1 85 ? -1.496 6.967 6.078 1.00 92.12 85 GLU A CA 1
ATOM 638 C C . GLU A 1 85 ? -1.665 6.314 4.712 1.00 92.12 85 GLU A C 1
ATOM 640 O O . GLU A 1 85 ? -0.713 6.284 3.938 1.00 92.12 85 GLU A O 1
ATOM 645 N N . ILE A 1 86 ? -2.877 5.861 4.363 1.00 89.62 86 ILE A N 1
ATOM 646 C CA . ILE A 1 86 ? -3.128 5.248 3.048 1.00 89.62 86 ILE A CA 1
ATOM 647 C C . ILE A 1 86 ? -2.772 6.205 1.906 1.00 89.62 86 ILE A C 1
ATOM 649 O O . ILE A 1 86 ? -2.241 5.774 0.885 1.00 89.62 86 ILE A O 1
ATOM 653 N N . ARG A 1 87 ? -3.048 7.506 2.058 1.00 86.75 87 ARG A N 1
ATOM 654 C CA . ARG A 1 87 ? -2.717 8.518 1.040 1.00 86.75 87 ARG A CA 1
ATOM 655 C C . ARG A 1 87 ? -1.223 8.804 0.925 1.00 86.75 87 ARG A C 1
ATOM 657 O O . ARG A 1 87 ? -0.805 9.298 -0.117 1.00 86.75 87 ARG A O 1
ATOM 664 N N . ALA A 1 88 ? -0.450 8.546 1.976 1.00 87.56 88 ALA A N 1
ATOM 665 C CA . ALA A 1 88 ? 1.000 8.702 1.964 1.00 87.56 88 ALA A CA 1
ATOM 666 C C . ALA A 1 88 ? 1.716 7.524 1.280 1.00 87.56 88 ALA A C 1
ATOM 668 O O . ALA A 1 88 ? 2.885 7.653 0.919 1.00 87.56 88 ALA A O 1
ATOM 669 N N . LEU A 1 89 ? 1.031 6.391 1.092 1.00 86.06 89 LEU A N 1
ATOM 670 C CA . LEU A 1 89 ? 1.561 5.230 0.381 1.00 86.06 89 LEU A CA 1
ATOM 671 C C . LEU A 1 89 ? 1.601 5.467 -1.131 1.00 86.06 89 LEU A C 1
ATOM 673 O O . LEU A 1 89 ? 0.762 6.175 -1.690 1.00 86.06 89 LEU A O 1
ATOM 677 N N . ASP A 1 90 ? 2.554 4.822 -1.805 1.00 78.69 90 ASP A N 1
ATOM 678 C CA . ASP A 1 90 ? 2.666 4.882 -3.260 1.00 78.69 90 ASP A CA 1
ATOM 679 C C . ASP A 1 90 ? 1.949 3.675 -3.881 1.00 78.69 90 ASP A C 1
ATOM 681 O O . ASP A 1 90 ? 2.454 2.553 -3.818 1.00 78.69 90 ASP A O 1
ATOM 685 N N . PRO A 1 91 ? 0.777 3.848 -4.513 1.00 71.75 91 PRO A N 1
ATOM 686 C CA . PRO A 1 91 ? 0.051 2.734 -5.107 1.00 71.75 91 PRO A CA 1
ATOM 687 C C . PRO A 1 91 ? 0.752 2.138 -6.342 1.00 71.75 91 PRO A C 1
ATOM 689 O O . PRO A 1 91 ? 0.321 1.082 -6.813 1.00 71.75 91 PRO A O 1
ATOM 692 N N . ARG A 1 92 ? 1.777 2.797 -6.916 1.00 67.06 92 ARG A N 1
ATOM 693 C CA . ARG A 1 92 ? 2.471 2.357 -8.142 1.00 67.06 92 ARG A CA 1
ATOM 694 C C . ARG A 1 92 ? 3.974 2.703 -8.142 1.00 67.06 92 ARG A C 1
ATOM 696 O O . ARG A 1 92 ? 4.430 3.404 -9.052 1.00 67.06 92 ARG A O 1
ATOM 703 N N . PRO A 1 93 ? 4.788 2.091 -7.265 1.00 63.44 93 PRO A N 1
ATOM 704 C CA . PRO A 1 93 ? 6.235 2.337 -7.237 1.00 63.44 93 PRO A CA 1
ATOM 705 C C . PRO A 1 93 ? 6.934 1.942 -8.548 1.00 63.44 93 PRO A C 1
ATOM 707 O O . PRO A 1 93 ? 7.969 2.496 -8.907 1.00 63.44 93 PRO A O 1
ATOM 710 N N . GLY A 1 94 ? 6.338 1.027 -9.324 1.00 63.94 94 GLY A N 1
ATOM 711 C CA . GLY A 1 94 ? 6.816 0.640 -10.653 1.00 63.94 94 GLY A CA 1
ATOM 712 C C . GLY A 1 94 ? 6.890 1.785 -11.672 1.00 63.94 94 GLY A C 1
ATOM 713 O O . GLY A 1 94 ? 7.684 1.698 -12.605 1.00 63.94 94 GLY A O 1
ATOM 714 N N . MET A 1 95 ? 6.125 2.873 -11.496 1.00 63.88 95 MET A N 1
ATOM 715 C CA . MET A 1 95 ? 6.213 4.045 -12.382 1.00 63.88 95 MET A CA 1
ATOM 716 C C . MET A 1 95 ? 7.554 4.773 -12.261 1.00 63.88 95 MET A C 1
ATOM 718 O O . MET A 1 95 ? 7.992 5.390 -13.225 1.00 63.88 95 MET A O 1
ATOM 722 N N . ALA A 1 96 ? 8.253 4.665 -11.128 1.00 63.25 96 ALA A N 1
ATOM 723 C CA . ALA A 1 96 ? 9.600 5.222 -11.005 1.00 63.25 96 ALA A CA 1
ATOM 724 C C . ALA A 1 96 ? 10.600 4.548 -11.967 1.00 63.25 96 ALA A C 1
ATOM 726 O O . ALA A 1 96 ? 11.604 5.149 -12.340 1.00 63.25 96 ALA A O 1
ATOM 727 N N . PHE A 1 97 ? 10.311 3.313 -12.397 1.00 64.31 97 PHE A N 1
ATOM 728 C CA . PHE A 1 97 ? 11.126 2.543 -13.338 1.00 64.31 97 PHE A CA 1
ATOM 729 C C . PHE A 1 97 ? 10.604 2.595 -14.774 1.00 64.31 97 PHE A C 1
ATOM 731 O O . PHE A 1 97 ? 11.265 2.075 -15.676 1.00 64.31 97 PHE A O 1
ATOM 738 N N . SER A 1 98 ? 9.443 3.217 -15.020 1.00 65.19 98 SER A N 1
ATOM 739 C CA . SER A 1 98 ? 9.058 3.532 -16.388 1.00 65.19 98 SER A CA 1
ATOM 740 C C . SER A 1 98 ? 9.945 4.677 -16.852 1.00 65.19 98 SER A C 1
ATOM 742 O O . SER A 1 98 ? 9.652 5.845 -16.603 1.00 65.19 98 SER A O 1
ATOM 744 N N . GLY A 1 99 ? 11.053 4.338 -17.515 1.00 57.88 99 GLY A N 1
ATOM 745 C CA . GLY A 1 99 ? 11.693 5.275 -18.422 1.00 57.88 99 GLY A CA 1
ATOM 746 C C . GLY A 1 99 ? 10.601 5.739 -19.369 1.00 57.88 99 GLY A C 1
ATOM 747 O O . GLY A 1 99 ? 10.051 4.921 -20.110 1.00 57.88 99 GLY A O 1
ATOM 74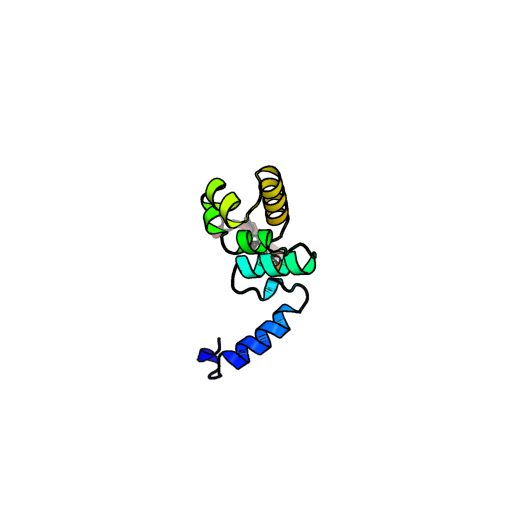8 N N . GLY A 1 100 ? 10.203 7.007 -19.253 1.00 60.06 100 GLY A N 1
ATOM 749 C CA . GLY A 1 100 ? 9.256 7.585 -20.190 1.00 60.06 100 GLY A CA 1
ATOM 750 C C . GLY A 1 100 ? 9.760 7.258 -21.586 1.00 60.06 100 GLY A C 1
ATOM 751 O O . GLY A 1 100 ? 10.965 7.360 -21.840 1.00 60.06 100 GLY A O 1
ATOM 752 N N . ALA A 1 101 ? 8.865 6.824 -22.475 1.00 60.62 101 ALA A N 1
ATOM 753 C CA . ALA A 1 101 ? 9.164 6.976 -23.887 1.00 60.62 101 ALA A CA 1
ATOM 754 C C . ALA A 1 101 ? 9.602 8.435 -24.021 1.00 60.62 101 ALA A C 1
ATOM 756 O O . ALA A 1 101 ? 8.835 9.322 -23.644 1.00 60.62 101 ALA A O 1
ATOM 757 N N . SER A 1 102 ? 10.865 8.681 -24.384 1.00 61.84 102 SER A N 1
ATOM 758 C CA . SER A 1 102 ? 11.257 10.048 -24.686 1.00 61.84 102 SER A CA 1
ATOM 759 C C . SER A 1 102 ? 10.276 10.472 -25.759 1.00 61.84 102 SER A C 1
ATOM 761 O O . SER A 1 102 ? 10.207 9.781 -26.783 1.00 61.84 102 SER A O 1
ATOM 763 N N . ASP A 1 103 ? 9.489 11.516 -25.509 1.00 61.84 103 ASP A N 1
ATOM 764 C CA . ASP A 1 103 ? 8.708 12.108 -26.582 1.00 61.84 103 ASP A CA 1
ATOM 765 C C . ASP A 1 103 ? 9.694 12.313 -27.724 1.00 61.84 103 ASP A C 1
ATOM 767 O O . ASP A 1 103 ? 10.747 12.939 -27.548 1.00 61.84 103 ASP A O 1
ATOM 771 N N . ALA A 1 104 ? 9.440 11.637 -28.845 1.00 64.81 104 ALA A N 1
ATOM 772 C CA . ALA A 1 104 ? 10.272 11.802 -30.012 1.00 64.81 104 ALA A CA 1
ATOM 773 C C . ALA A 1 104 ? 10.147 13.282 -30.360 1.00 64.81 104 ALA A C 1
ATOM 775 O O . ALA A 1 104 ? 9.066 13.741 -30.721 1.00 64.81 104 ALA A O 1
ATOM 776 N N . ILE A 1 105 ? 11.222 14.042 -30.147 1.00 70.69 105 ILE A N 1
ATOM 777 C CA . ILE A 1 105 ? 11.252 15.448 -30.521 1.00 70.69 105 ILE A CA 1
ATOM 778 C C . ILE A 1 105 ? 11.184 15.449 -32.044 1.00 70.69 105 ILE A C 1
ATOM 780 O O . ILE A 1 105 ? 12.182 15.189 -32.718 1.00 70.69 105 ILE A O 1
ATOM 784 N N . VAL A 1 106 ? 9.986 15.667 -32.578 1.00 74.81 106 VAL A N 1
ATOM 785 C CA . VAL A 1 106 ? 9.786 15.887 -34.004 1.00 74.81 106 VAL A CA 1
ATOM 786 C C . VAL A 1 106 ? 10.276 17.302 -34.277 1.00 74.81 106 VAL A C 1
ATOM 788 O O . VAL A 1 106 ? 9.762 18.263 -33.710 1.00 74.81 106 VAL A O 1
ATOM 791 N N . ALA A 1 107 ? 11.331 17.429 -35.076 1.00 75.31 107 ALA A N 1
ATOM 792 C CA . ALA A 1 107 ? 11.852 18.735 -35.445 1.00 75.31 107 ALA A CA 1
ATOM 793 C C . ALA A 1 107 ? 10.886 19.415 -36.424 1.00 75.31 107 ALA A C 1
ATOM 795 O O . ALA A 1 107 ? 10.499 18.803 -37.419 1.00 75.31 107 ALA A O 1
ATOM 796 N N . ASP A 1 108 ? 10.559 20.685 -36.176 1.00 80.62 108 ASP A N 1
ATOM 797 C CA . ASP A 1 108 ? 9.771 21.512 -37.105 1.00 80.62 108 ASP A CA 1
ATOM 798 C C . ASP A 1 108 ? 10.519 21.790 -38.418 1.00 80.62 108 ASP A C 1
ATOM 800 O O . ASP A 1 108 ? 9.917 22.103 -39.444 1.00 80.62 108 ASP A O 1
ATOM 804 N N . VAL A 1 109 ? 11.852 21.689 -38.386 1.00 82.50 109 VAL A N 1
ATOM 805 C CA . VAL A 1 109 ? 12.742 21.960 -39.514 1.00 82.50 109 VAL A CA 1
ATOM 806 C C . VAL A 1 109 ? 13.801 20.868 -39.605 1.00 82.50 109 VAL A C 1
ATOM 808 O O . VAL A 1 109 ? 14.544 20.629 -38.651 1.00 82.50 109 VAL A O 1
ATOM 811 N N . GLU A 1 110 ? 13.918 20.248 -40.775 1.00 83.56 110 GLU A N 1
ATOM 812 C CA . GLU A 1 110 ? 14.992 19.318 -41.099 1.00 83.56 110 GLU A CA 1
ATOM 813 C C . GLU A 1 110 ? 16.080 20.015 -41.919 1.00 83.56 110 GLU A C 1
ATOM 815 O O . GLU A 1 110 ? 15.815 20.652 -42.939 1.00 83.56 110 GLU A O 1
ATOM 820 N N . VAL A 1 111 ? 17.334 19.874 -41.481 1.00 87.62 111 VAL A N 1
ATOM 821 C CA . VAL A 1 111 ? 18.505 20.428 -42.170 1.00 87.62 111 VAL A CA 1
ATOM 822 C C . VAL A 1 111 ? 19.380 19.284 -42.669 1.00 87.62 111 VAL A C 1
ATOM 824 O O . VAL A 1 111 ? 19.841 18.457 -41.882 1.00 87.62 111 VAL A O 1
ATOM 827 N N . ARG A 1 112 ? 19.632 19.235 -43.979 1.00 85.19 112 ARG A N 1
ATOM 828 C CA . ARG A 1 112 ? 20.442 18.197 -44.634 1.00 85.19 112 ARG A CA 1
ATOM 829 C C . ARG A 1 112 ? 21.591 18.841 -45.405 1.00 85.19 112 ARG A C 1
ATOM 831 O O . ARG A 1 112 ? 21.397 19.832 -46.104 1.00 85.19 112 ARG A O 1
ATOM 838 N N . ALA A 1 113 ? 22.793 18.284 -45.286 1.00 85.06 113 ALA A N 1
ATOM 839 C CA . ALA A 1 113 ? 23.919 18.704 -46.116 1.00 85.06 113 ALA A CA 1
ATOM 840 C C . ALA A 1 113 ? 23.687 18.235 -47.561 1.00 85.06 113 ALA A C 1
ATOM 842 O O . ALA A 1 113 ? 23.404 17.059 -47.794 1.00 85.06 113 ALA A O 1
ATOM 843 N N . ALA A 1 114 ? 23.796 19.149 -48.518 1.00 83.00 114 ALA A N 1
ATOM 844 C CA . ALA A 1 114 ? 23.715 18.848 -49.936 1.00 83.00 114 ALA A CA 1
ATOM 845 C C . ALA A 1 114 ? 25.080 18.395 -50.477 1.00 83.00 114 ALA A C 1
ATOM 847 O O . ALA A 1 114 ? 26.141 18.717 -49.937 1.00 83.00 114 ALA A O 1
ATOM 848 N N . ASN A 1 115 ? 25.056 17.651 -51.584 1.00 84.81 115 ASN A N 1
ATOM 849 C CA . ASN A 1 115 ? 26.258 17.065 -52.189 1.00 84.81 115 ASN A CA 1
ATOM 850 C C . ASN A 1 115 ? 27.249 18.104 -52.747 1.00 84.81 115 ASN A C 1
ATOM 852 O O . ASN A 1 115 ? 28.391 17.762 -53.040 1.00 84.81 115 ASN A O 1
ATOM 856 N N . ASP A 1 116 ? 26.823 19.355 -52.908 1.00 85.19 116 ASP A N 1
ATOM 857 C CA . ASP A 1 116 ? 27.639 20.482 -53.367 1.00 85.19 116 ASP A CA 1
ATOM 858 C C . ASP A 1 116 ? 28.272 21.284 -52.211 1.00 85.19 116 ASP A C 1
ATOM 860 O O . ASP A 1 116 ? 28.925 22.300 -52.443 1.00 85.19 116 ASP A O 1
ATOM 864 N N . GLY A 1 117 ? 28.101 20.822 -50.967 1.00 81.12 117 GLY A N 1
ATOM 865 C CA . GLY A 1 117 ? 28.607 21.482 -49.764 1.00 81.12 117 GLY A CA 1
ATOM 866 C C . GLY A 1 117 ? 27.696 22.585 -49.218 1.00 81.12 117 GLY A C 1
ATOM 867 O O . GLY A 1 117 ? 28.056 23.222 -48.228 1.00 81.12 117 GLY A O 1
ATOM 868 N N . SER A 1 118 ? 26.529 22.813 -49.828 1.00 85.94 118 SER A N 1
ATOM 869 C CA . SER A 1 118 ? 25.494 23.702 -49.294 1.00 85.94 118 SER A CA 1
ATOM 870 C C . SER A 1 118 ? 24.574 22.982 -48.293 1.00 85.94 118 SER A C 1
ATOM 872 O O . SER A 1 118 ? 24.684 21.775 -48.074 1.00 85.94 118 SER A O 1
ATOM 874 N N . TRP A 1 119 ? 23.670 23.721 -47.646 1.00 88.88 119 TRP A N 1
ATOM 875 C CA . TRP A 1 119 ? 22.685 23.172 -46.707 1.00 88.88 119 TRP A CA 1
ATOM 876 C C . TRP A 1 119 ? 21.277 23.311 -47.283 1.00 88.88 119 TRP A C 1
ATOM 878 O O . TRP A 1 119 ? 20.892 24.391 -47.724 1.00 88.88 119 TRP A O 1
ATOM 888 N N . THR A 1 120 ? 20.504 22.228 -47.248 1.00 84.75 120 THR A N 1
ATOM 889 C CA . THR A 1 120 ? 19.075 22.211 -47.583 1.00 84.75 120 THR A CA 1
ATOM 890 C C . THR A 1 120 ? 18.271 22.240 -46.290 1.00 84.75 120 THR A C 1
ATOM 892 O O . THR A 1 120 ? 18.550 21.463 -45.378 1.00 84.75 120 THR A O 1
ATOM 895 N N . VAL A 1 121 ? 17.306 23.153 -46.200 1.00 86.44 121 VAL A N 1
ATOM 896 C CA . VAL A 1 121 ? 16.471 23.375 -45.014 1.00 86.44 121 VAL A CA 1
ATOM 897 C C . VAL A 1 121 ? 15.012 23.228 -45.433 1.00 86.44 121 VAL A C 1
ATOM 899 O O . VAL A 1 121 ? 14.551 23.989 -46.281 1.00 86.44 121 VAL A O 1
ATOM 902 N N . GLU A 1 122 ? 14.297 22.267 -44.855 1.00 82.81 122 GLU A N 1
ATOM 903 C CA . GLU A 1 122 ? 12.896 21.973 -45.180 1.00 82.81 122 GLU A CA 1
ATOM 904 C C . GLU A 1 122 ? 12.038 21.956 -43.912 1.00 82.81 122 GLU A C 1
ATOM 906 O O . GLU A 1 122 ? 12.485 21.525 -42.850 1.00 82.81 122 GLU A O 1
ATOM 911 N N . LEU A 1 123 ? 10.804 22.452 -44.017 1.00 82.69 123 LEU A N 1
ATOM 912 C CA . LEU A 1 123 ? 9.817 22.360 -42.941 1.00 82.69 123 LEU A CA 1
ATOM 913 C C . LEU A 1 123 ? 9.259 20.940 -42.895 1.00 82.69 123 LEU A C 1
ATOM 915 O O . LEU A 1 123 ? 8.906 20.378 -43.935 1.00 82.69 123 LEU A O 1
ATOM 919 N N . ASN A 1 124 ? 9.153 20.381 -41.696 1.00 77.00 124 ASN A N 1
ATOM 920 C CA . ASN A 1 124 ? 8.560 19.069 -41.516 1.00 77.00 124 ASN A CA 1
ATOM 921 C C . ASN A 1 124 ? 7.039 19.150 -41.727 1.00 77.00 124 ASN A C 1
ATOM 923 O O . ASN A 1 124 ? 6.337 19.854 -41.010 1.00 77.00 124 ASN A O 1
ATOM 927 N N . ALA A 1 125 ? 6.519 18.432 -42.723 1.00 72.25 125 ALA A N 1
ATOM 928 C CA . ALA A 1 125 ? 5.091 18.440 -43.039 1.00 72.25 125 ALA A CA 1
ATOM 929 C C . ALA A 1 125 ? 4.232 17.694 -42.001 1.00 72.25 125 ALA A C 1
ATOM 931 O O . ALA A 1 125 ? 3.020 17.876 -41.985 1.00 72.25 125 ALA A O 1
ATOM 932 N N . GLU A 1 126 ? 4.837 16.861 -41.147 1.00 66.56 126 GLU A N 1
ATOM 933 C CA . GLU A 1 126 ? 4.133 16.123 -40.091 1.00 66.56 126 GLU A CA 1
ATOM 934 C C . GLU A 1 126 ? 3.846 16.981 -38.845 1.00 66.56 126 GLU A C 1
ATOM 936 O O . GLU A 1 126 ? 3.046 16.571 -38.005 1.00 66.56 126 GLU A O 1
ATOM 941 N N . THR A 1 127 ? 4.459 18.170 -38.720 1.00 57.06 127 THR A N 1
ATOM 942 C CA . THR A 1 127 ? 4.180 19.131 -37.633 1.00 57.06 127 THR A CA 1
ATOM 943 C C . THR A 1 127 ? 3.169 20.225 -38.014 1.00 57.06 127 THR A C 1
ATOM 945 O O . THR A 1 127 ? 2.934 21.138 -37.219 1.00 57.06 127 THR A O 1
ATOM 948 N N . LEU A 1 128 ? 2.549 20.129 -39.201 1.00 54.38 128 LEU A N 1
ATOM 949 C CA . LEU A 1 128 ? 1.612 21.106 -39.781 1.00 54.38 128 LEU A CA 1
ATOM 950 C C . LEU A 1 128 ? 0.148 20.643 -39.759 1.00 54.38 128 LEU A C 1
ATOM 952 O O . LEU A 1 128 ? -0.120 19.451 -40.027 1.00 54.38 128 LEU A O 1
#

pLDDT: mean 83.89, std 10.48, range [54.38, 95.0]

Radius of gyration: 25.3 Å; chains: 1; bounding box: 49×50×69 Å

Foldseek 3Di:
DCVVVVHDPVVVVVVLVVCCPDVVSLVSDPDLLSSLCSVCVVVVNNDQLLNQCSVPVVCVVVVVVVVSCVSSVHDPVVVVVSVVSSVVDDSCPVVVVPPDPPPPPDDQKDWDQDPVRDIDIDGDPVVD